Protein AF-A0AAE3QM53-F1 (afdb_monomer_lite)

Radius of gyration: 13.3 Å; chains: 1; bounding box: 34×22×38 Å

Organism: NCBI:txid3048013

Foldseek 3Di:
DFADPVRVVLVVVVQVPPPPQDADPPPRDSAKDWHRDWDWAFDDDPPDRPPVDTFTWTWMARPPPRDTDTDGCVVSVVDPDD

Structure (mmCIF, N/CA/C/O backbone):
data_AF-A0AAE3QM53-F1
#
_entry.id   AF-A0AAE3QM53-F1
#
loop_
_atom_site.group_PDB
_atom_site.id
_atom_site.type_symbol
_atom_site.label_atom_id
_atom_site.label_alt_id
_atom_site.label_comp_id
_atom_site.label_asym_id
_atom_site.label_entity_id
_atom_site.label_seq_id
_atom_site.pdbx_PDB_ins_code
_atom_site.Cartn_x
_atom_site.Cartn_y
_atom_site.Cartn_z
_atom_site.occupancy
_atom_site.B_iso_or_equiv
_atom_site.auth_seq_id
_atom_site.auth_comp_id
_atom_site.auth_asym_id
_atom_site.auth_atom_id
_atom_site.pdbx_PDB_model_num
ATOM 1 N N . MET A 1 1 ? 10.106 -7.196 2.924 1.00 78.31 1 MET A N 1
ATOM 2 C CA . MET A 1 1 ? 10.264 -6.758 4.334 1.00 78.31 1 MET A CA 1
ATOM 3 C C . MET A 1 1 ? 8.900 -6.795 4.998 1.00 78.31 1 MET A C 1
ATOM 5 O O . MET A 1 1 ? 7.968 -6.295 4.387 1.00 78.31 1 MET A O 1
ATOM 9 N N . THR A 1 2 ? 8.762 -7.378 6.188 1.00 85.00 2 THR A N 1
ATOM 10 C CA . THR A 1 2 ? 7.491 -7.356 6.938 1.00 85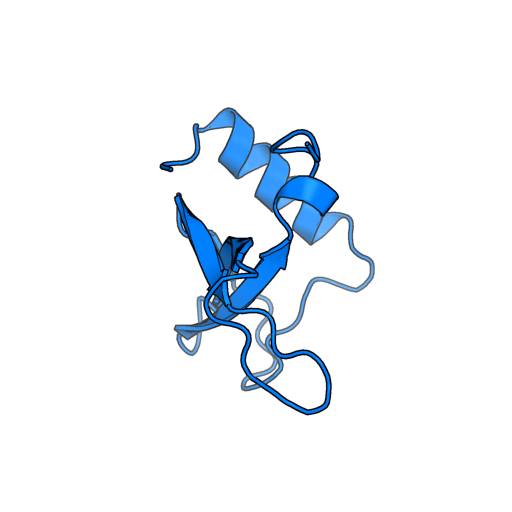.00 2 THR A CA 1
ATOM 11 C C . THR A 1 2 ? 7.303 -5.993 7.602 1.00 85.00 2 THR A C 1
ATOM 13 O O . THR A 1 2 ? 8.270 -5.430 8.111 1.00 85.00 2 THR A O 1
ATOM 16 N N . LEU A 1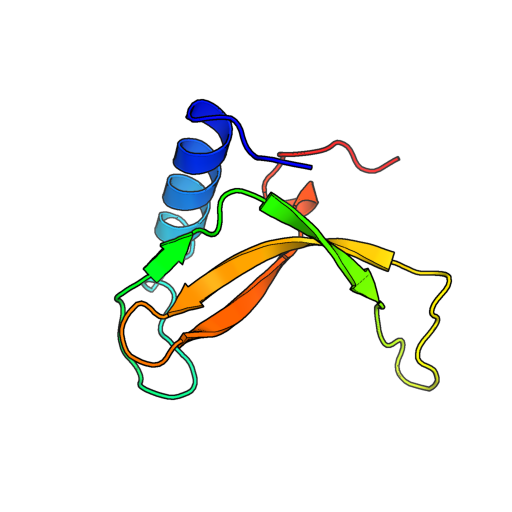 3 ? 6.086 -5.455 7.569 1.00 84.38 3 LEU A N 1
ATOM 17 C CA . LEU A 1 3 ? 5.738 -4.197 8.222 1.00 84.38 3 LEU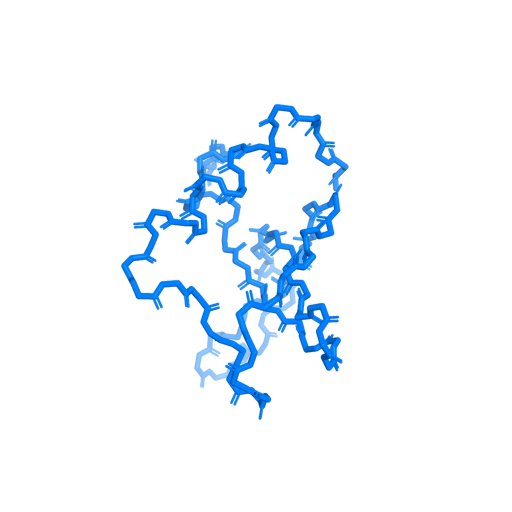 A CA 1
ATOM 18 C C . LEU A 1 3 ? 5.610 -4.403 9.739 1.00 84.38 3 LEU A C 1
ATOM 20 O O . LEU A 1 3 ? 5.074 -5.413 10.193 1.00 84.38 3 LEU A O 1
ATOM 24 N N . SER A 1 4 ? 6.081 -3.438 10.530 1.00 88.12 4 SER A N 1
ATOM 25 C CA . SER A 1 4 ? 5.720 -3.356 11.950 1.00 88.12 4 SER A CA 1
ATOM 26 C C . SER A 1 4 ? 4.260 -2.915 12.112 1.00 88.12 4 SER A C 1
ATOM 28 O O . SER A 1 4 ? 3.665 -2.358 11.188 1.00 88.12 4 SER A O 1
ATOM 30 N N . LYS A 1 5 ? 3.684 -3.089 13.307 1.00 86.19 5 LYS A N 1
ATOM 31 C CA . LYS A 1 5 ? 2.319 -2.612 13.601 1.00 86.19 5 LYS A CA 1
ATOM 32 C C . LYS A 1 5 ? 2.178 -1.101 13.400 1.00 86.19 5 LYS A C 1
ATOM 34 O O . LYS A 1 5 ? 1.158 -0.628 12.907 1.00 86.19 5 LYS A O 1
ATOM 39 N N . GLU A 1 6 ? 3.206 -0.338 13.753 1.00 88.12 6 GLU A N 1
ATOM 40 C CA . GLU A 1 6 ? 3.264 1.111 13.556 1.00 88.12 6 GLU A CA 1
ATOM 41 C C . GLU A 1 6 ? 3.277 1.459 12.067 1.00 88.12 6 GLU A C 1
ATOM 43 O O . GLU A 1 6 ? 2.536 2.340 11.631 1.00 88.12 6 GLU A O 1
ATOM 48 N N . GLN A 1 7 ? 4.060 0.727 11.270 1.00 87.69 7 GLN A N 1
ATOM 49 C CA . GLN A 1 7 ? 4.102 0.909 9.821 1.00 87.69 7 GLN A CA 1
ATOM 50 C C . GLN A 1 7 ? 2.775 0.515 9.156 1.00 87.69 7 GLN A C 1
ATOM 52 O O . GLN A 1 7 ? 2.321 1.207 8.248 1.00 87.69 7 GLN A O 1
ATOM 57 N N . GLU A 1 8 ? 2.108 -0.544 9.620 1.00 86.94 8 GLU A N 1
ATOM 58 C CA . GLU A 1 8 ? 0.766 -0.911 9.153 1.00 86.94 8 GLU A CA 1
ATOM 59 C C . GLU A 1 8 ? -0.263 0.184 9.454 1.00 86.94 8 GLU A C 1
ATOM 61 O O . GLU A 1 8 ? -1.078 0.519 8.590 1.00 86.94 8 GLU A O 1
ATOM 66 N N . MET A 1 9 ? -0.221 0.777 10.652 1.00 87.69 9 MET A N 1
ATOM 67 C CA . MET A 1 9 ? -1.069 1.922 10.992 1.00 87.69 9 MET A CA 1
ATOM 68 C C . MET A 1 9 ? -0.760 3.127 10.102 1.00 87.69 9 MET A C 1
ATOM 70 O O . MET A 1 9 ? -1.687 3.724 9.562 1.00 87.69 9 MET A O 1
ATOM 74 N N . GLN A 1 10 ? 0.518 3.437 9.869 1.00 89.06 10 GLN A N 1
ATOM 75 C CA . GLN A 1 10 ? 0.931 4.510 8.963 1.00 89.06 10 GLN A CA 1
ATOM 76 C C . GLN A 1 10 ? 0.415 4.284 7.537 1.00 89.06 10 GLN A C 1
ATOM 78 O O . GLN A 1 10 ? -0.083 5.220 6.914 1.00 89.06 10 GLN A O 1
ATOM 83 N N . VAL A 1 11 ? 0.483 3.051 7.024 1.00 87.44 11 VAL A N 1
ATOM 84 C CA . VAL A 1 11 ? -0.080 2.694 5.714 1.00 87.44 11 VAL A CA 1
ATOM 85 C C . VAL A 1 11 ? -1.584 2.932 5.689 1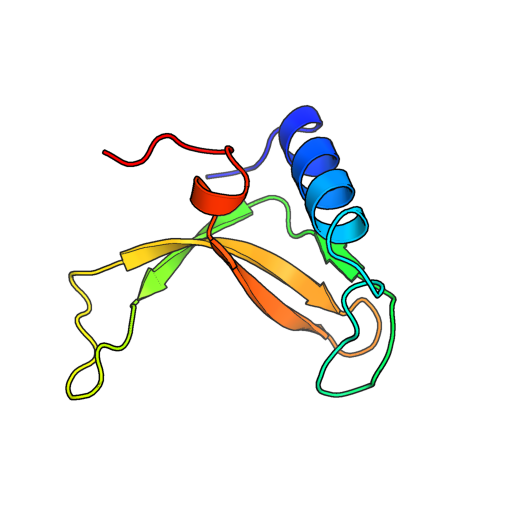.00 87.44 11 VAL A C 1
ATOM 87 O O . VAL A 1 11 ? -2.075 3.576 4.763 1.00 87.44 11 VAL A O 1
ATOM 90 N N . ARG A 1 12 ? -2.319 2.447 6.698 1.00 85.44 12 ARG A N 1
ATOM 91 C CA . ARG A 1 12 ? -3.774 2.642 6.796 1.00 85.44 12 ARG A CA 1
ATOM 92 C C . ARG A 1 12 ? -4.124 4.128 6.816 1.00 85.44 12 ARG A C 1
ATOM 94 O O . ARG A 1 12 ? -4.890 4.574 5.969 1.00 85.44 12 ARG A O 1
ATOM 101 N N . SER A 1 13 ? -3.469 4.911 7.673 1.00 87.56 13 SER A N 1
ATOM 102 C CA . SER A 1 13 ? -3.659 6.363 7.735 1.00 87.56 13 SER A CA 1
ATOM 103 C C . SER A 1 13 ? -3.303 7.063 6.423 1.00 87.56 13 SER A C 1
ATOM 105 O O . SER A 1 13 ? -4.013 7.975 6.006 1.00 87.56 13 SER A O 1
ATOM 107 N N . TRP A 1 14 ? -2.239 6.640 5.732 1.00 87.88 14 TRP A N 1
ATOM 108 C CA . TRP A 1 14 ? -1.885 7.195 4.426 1.00 87.88 14 TRP A CA 1
ATOM 109 C C . TRP A 1 14 ? -2.968 6.903 3.385 1.00 87.88 14 TRP A C 1
ATOM 111 O O . TRP A 1 14 ? -3.345 7.815 2.651 1.00 87.88 14 TRP A O 1
ATOM 121 N N . ILE A 1 15 ? -3.493 5.673 3.334 1.00 83.25 15 ILE A N 1
ATOM 122 C CA . ILE A 1 15 ? -4.566 5.276 2.406 1.00 83.25 15 ILE A CA 1
ATOM 123 C C . ILE A 1 15 ? -5.826 6.099 2.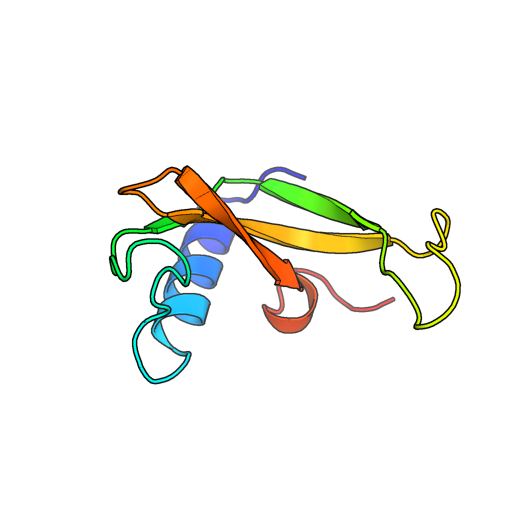676 1.00 83.25 15 ILE A C 1
ATOM 125 O O . ILE A 1 15 ? -6.400 6.646 1.735 1.00 83.25 15 ILE A O 1
ATOM 129 N N . ASP A 1 16 ? -6.206 6.235 3.945 1.00 82.94 16 ASP A N 1
ATOM 130 C CA . ASP A 1 16 ? -7.375 7.011 4.365 1.00 82.94 16 ASP A CA 1
ATOM 131 C C . ASP A 1 16 ? -7.207 8.510 4.064 1.00 82.94 16 ASP A C 1
ATOM 133 O O . ASP A 1 16 ? -8.178 9.190 3.732 1.00 82.94 16 ASP A O 1
ATOM 137 N N . SER A 1 17 ? -5.970 9.025 4.112 1.00 85.25 17 SER A N 1
ATOM 138 C CA . SER A 1 17 ? -5.662 10.429 3.804 1.00 85.25 17 SER A CA 1
ATOM 139 C C . SER A 1 17 ? -5.787 10.786 2.320 1.00 85.25 17 SER A C 1
ATOM 141 O O . SER A 1 17 ? -5.931 11.962 1.977 1.00 85.25 17 SER A O 1
ATOM 143 N N . LYS A 1 18 ? -5.708 9.806 1.409 1.00 80.75 18 LYS A N 1
ATOM 144 C CA . LYS A 1 18 ? -5.909 10.058 -0.021 1.00 80.75 18 LYS A CA 1
ATOM 145 C C . LYS A 1 18 ? -7.405 10.256 -0.263 1.00 80.75 18 LYS A C 1
ATOM 147 O O . LYS A 1 18 ? -8.204 9.333 -0.119 1.00 80.75 18 LYS A O 1
ATOM 152 N N . THR A 1 19 ? -7.770 11.499 -0.584 1.00 52.03 19 THR A N 1
ATOM 153 C CA . THR A 1 19 ? -9.144 11.970 -0.795 1.00 52.03 19 THR A CA 1
ATOM 154 C C . THR A 1 19 ? -9.981 10.977 -1.607 1.00 52.03 19 THR A C 1
ATOM 156 O O . THR A 1 19 ? -9.556 10.486 -2.649 1.00 52.03 19 THR A O 1
ATOM 159 N N . GLY A 1 20 ? -11.198 10.692 -1.131 1.00 59.53 20 GLY A N 1
ATOM 160 C CA . GLY A 1 20 ? -12.171 9.858 -1.842 1.00 59.53 20 GLY A CA 1
ATOM 161 C C . GLY A 1 20 ? -12.222 8.382 -1.446 1.00 59.53 20 GLY A C 1
ATOM 162 O O . GLY A 1 20 ? -13.008 7.662 -2.054 1.00 59.53 20 GLY A O 1
ATOM 163 N N . SER A 1 21 ? -11.492 7.934 -0.411 1.00 65.12 21 SER A N 1
ATOM 164 C CA . SER A 1 21 ? -11.447 6.538 0.075 1.00 65.12 21 SER A CA 1
ATOM 165 C C . SER A 1 21 ? -11.132 5.560 -1.058 1.00 65.12 21 SER A C 1
ATOM 167 O O . SER A 1 21 ? -12.028 5.173 -1.809 1.00 65.12 21 SER A O 1
ATOM 169 N N . LEU A 1 22 ? -9.854 5.187 -1.195 1.00 74.75 22 LEU A N 1
ATOM 170 C CA . LEU A 1 22 ? -9.346 4.294 -2.240 1.00 74.75 22 LEU A CA 1
ATOM 171 C C . LEU A 1 22 ? -10.384 3.220 -2.607 1.00 74.75 22 LEU A C 1
ATOM 173 O O . LEU A 1 22 ? -10.670 2.309 -1.835 1.00 74.75 22 LEU A O 1
ATOM 177 N N . THR A 1 23 ? -11.002 3.339 -3.775 1.00 85.81 23 THR A N 1
ATOM 178 C CA . THR A 1 23 ? -12.068 2.428 -4.196 1.00 85.81 23 THR A CA 1
ATOM 179 C C . THR A 1 23 ? -11.458 1.339 -5.067 1.00 85.81 23 THR A C 1
ATOM 181 O O . THR A 1 23 ? -10.530 1.594 -5.828 1.00 85.81 23 THR A O 1
ATOM 184 N N . CYS A 1 24 ? -11.895 0.087 -4.898 1.00 86.12 24 CYS A N 1
ATOM 185 C CA . CYS A 1 24 ? -11.379 -0.997 -5.729 1.00 86.12 24 CYS A CA 1
ATOM 186 C C . CYS A 1 24 ? -11.757 -0.731 -7.196 1.00 86.12 24 CYS A C 1
ATOM 188 O O . CYS A 1 24 ? -12.948 -0.604 -7.471 1.00 86.12 24 CYS A O 1
ATOM 190 N N . PRO A 1 25 ? -10.802 -0.694 -8.141 1.00 87.75 25 PRO A N 1
ATOM 191 C CA . PRO A 1 25 ? -11.117 -0.409 -9.541 1.00 87.75 25 PRO A CA 1
ATOM 192 C C . PRO A 1 25 ? -11.920 -1.531 -10.214 1.00 87.75 25 PRO A C 1
ATOM 194 O O . PRO A 1 25 ? -12.548 -1.295 -11.237 1.00 87.75 25 PRO A O 1
ATOM 197 N N . VAL A 1 26 ? -11.922 -2.740 -9.637 1.00 91.88 26 VAL A N 1
ATOM 198 C CA . VAL A 1 26 ? -12.629 -3.906 -10.187 1.00 91.88 26 VAL A CA 1
ATOM 199 C C . VAL A 1 26 ? -14.058 -4.014 -9.658 1.00 91.88 26 VAL A C 1
ATOM 201 O O . VAL A 1 26 ? -14.999 -4.076 -10.437 1.00 91.88 26 VAL A O 1
ATOM 204 N N . CYS A 1 27 ? -14.241 -4.037 -8.333 1.00 91.44 27 CYS A N 1
ATOM 205 C CA . CYS A 1 27 ? -15.555 -4.287 -7.718 1.00 91.44 27 CYS A CA 1
ATOM 206 C C . CYS A 1 27 ? -16.166 -3.071 -7.009 1.00 91.44 27 CYS A C 1
ATOM 208 O O . CYS A 1 27 ? -17.193 -3.204 -6.352 1.00 91.44 27 CYS A O 1
ATOM 210 N N . GLN A 1 28 ? -15.502 -1.913 -7.057 1.00 89.50 28 GLN A N 1
ATOM 211 C CA . GLN A 1 28 ? -15.927 -0.662 -6.413 1.00 89.50 28 GLN A CA 1
ATOM 212 C C . GLN A 1 28 ? -16.113 -0.726 -4.884 1.00 89.50 28 GLN A C 1
ATOM 214 O O . GLN A 1 28 ? -16.548 0.235 -4.255 1.00 89.50 28 GLN A O 1
ATOM 219 N N . SER A 1 29 ? -15.708 -1.824 -4.243 1.00 88.31 29 SER A N 1
ATOM 220 C CA . SER A 1 29 ? -15.713 -1.924 -2.787 1.00 88.31 29 SER A CA 1
ATOM 221 C C . SER A 1 29 ? -14.632 -1.044 -2.151 1.00 88.31 29 SER A C 1
ATOM 223 O O . SER A 1 29 ? -13.490 -0.947 -2.630 1.00 88.31 29 SER A O 1
ATOM 225 N N . LYS A 1 30 ? -14.987 -0.452 -1.009 1.00 84.75 30 LYS A N 1
ATOM 226 C CA . LYS A 1 30 ? -14.081 0.291 -0.124 1.00 84.75 30 LYS A CA 1
ATOM 227 C C . LYS A 1 30 ? -13.386 -0.603 0.906 1.00 84.75 30 LYS A C 1
ATOM 229 O O . LYS A 1 30 ? -12.480 -0.135 1.578 1.00 84.75 30 LYS A O 1
ATOM 234 N N . SER A 1 31 ? -13.759 -1.883 1.002 1.00 82.19 31 SER A N 1
ATOM 235 C CA . SER A 1 31 ? -13.097 -2.836 1.899 1.00 82.19 31 SER A CA 1
ATOM 236 C C . SER A 1 31 ? -11.655 -3.087 1.451 1.00 82.19 31 SER A C 1
ATOM 238 O O . SER A 1 31 ? -11.420 -3.441 0.285 1.00 82.19 31 SER A O 1
ATOM 240 N N . LYS A 1 32 ? -10.699 -2.900 2.370 1.00 79.12 32 LYS A N 1
ATOM 241 C CA . LYS A 1 32 ? -9.256 -3.073 2.150 1.00 79.12 32 LYS A CA 1
ATOM 242 C C . LYS A 1 32 ? -8.637 -3.971 3.211 1.00 79.12 32 LYS A C 1
ATOM 244 O O . LYS A 1 32 ? -8.924 -3.829 4.397 1.00 79.12 32 LYS A O 1
ATOM 249 N N . SER A 1 33 ? -7.727 -4.822 2.762 1.00 80.38 33 SER A N 1
ATOM 250 C CA . SER A 1 33 ? -6.733 -5.497 3.581 1.00 80.38 33 SER A CA 1
ATOM 251 C C . SER A 1 33 ? -5.367 -4.928 3.213 1.00 80.38 33 SER A C 1
ATOM 253 O O . SER A 1 33 ? -5.035 -4.826 2.033 1.00 80.38 33 SER A O 1
ATOM 255 N N . VAL A 1 34 ? -4.598 -4.502 4.210 1.00 75.94 34 VAL A N 1
ATOM 256 C CA . VAL A 1 34 ? -3.187 -4.165 4.010 1.00 75.94 34 VAL A CA 1
ATOM 257 C C . VAL A 1 34 ? -2.421 -5.451 4.251 1.00 75.94 34 VAL A C 1
ATOM 259 O O . VAL A 1 34 ? -2.472 -5.981 5.359 1.00 75.94 34 VAL A O 1
ATOM 262 N N . GLU A 1 35 ? -1.744 -5.955 3.225 1.00 71.50 35 GLU A N 1
ATOM 263 C CA . GLU A 1 35 ? -0.824 -7.068 3.412 1.00 71.50 35 GLU A CA 1
ATOM 264 C C . GLU A 1 35 ? 0.411 -6.523 4.133 1.00 71.50 35 GLU A C 1
ATOM 266 O O . GLU A 1 35 ? 0.993 -5.520 3.713 1.00 71.50 35 GLU A O 1
ATOM 271 N N . GLY A 1 36 ? 0.794 -7.159 5.240 1.00 69.75 36 GLY A N 1
ATOM 272 C CA . GLY A 1 36 ? 1.847 -6.704 6.154 1.00 69.75 36 GLY A CA 1
ATOM 273 C C . GLY A 1 36 ? 3.268 -6.790 5.585 1.00 69.75 36 GLY A C 1
ATOM 274 O O . GLY A 1 36 ? 4.199 -7.115 6.316 1.00 69.75 36 GLY A O 1
ATOM 275 N N . MET A 1 37 ? 3.475 -6.561 4.285 1.00 79.44 37 MET A N 1
ATOM 276 C CA . MET A 1 37 ? 4.788 -6.641 3.653 1.00 79.44 37 MET A CA 1
ATOM 277 C C . MET A 1 37 ? 5.031 -5.566 2.586 1.00 79.44 37 MET A C 1
ATOM 279 O O . MET A 1 37 ? 4.159 -5.221 1.789 1.00 79.44 37 MET A O 1
ATOM 283 N N . VAL A 1 38 ? 6.277 -5.091 2.539 1.00 79.19 38 VAL A N 1
ATOM 284 C CA . VAL A 1 38 ? 6.856 -4.369 1.404 1.00 79.19 38 VAL A CA 1
ATOM 285 C C . VAL A 1 38 ? 7.459 -5.385 0.437 1.00 79.19 38 VAL A C 1
ATOM 287 O O . VAL A 1 38 ? 8.363 -6.145 0.815 1.00 79.19 38 VAL A O 1
ATOM 290 N N . ALA A 1 39 ? 6.963 -5.372 -0.797 1.00 83.50 39 ALA A N 1
ATOM 291 C CA . ALA A 1 39 ? 7.427 -6.171 -1.923 1.00 83.50 39 ALA A CA 1
ATOM 292 C C . ALA A 1 39 ? 8.198 -5.300 -2.926 1.00 83.50 39 ALA A C 1
ATOM 294 O O . ALA A 1 39 ? 8.025 -4.085 -2.965 1.00 83.50 39 ALA A O 1
ATOM 295 N N . MET A 1 40 ? 9.036 -5.917 -3.754 1.00 82.94 40 MET A N 1
ATOM 296 C CA . MET A 1 40 ? 9.722 -5.240 -4.855 1.00 82.94 40 MET A CA 1
ATOM 297 C C . MET A 1 40 ? 8.957 -5.511 -6.148 1.00 82.94 40 MET A C 1
ATOM 299 O O . MET A 1 40 ? 8.755 -6.669 -6.507 1.00 82.94 40 MET A O 1
ATOM 303 N N . PHE A 1 41 ? 8.487 -4.460 -6.820 1.00 79.38 41 PHE A N 1
ATOM 304 C CA . PHE A 1 41 ? 7.753 -4.573 -8.082 1.00 79.38 41 PHE A CA 1
ATOM 305 C C . PHE A 1 41 ? 8.610 -4.044 -9.234 1.00 79.38 41 PHE A C 1
ATOM 307 O O . PHE A 1 41 ? 9.153 -2.944 -9.110 1.00 79.38 41 PHE A O 1
ATOM 314 N N . PRO A 1 42 ? 8.732 -4.778 -10.353 1.00 76.25 42 PRO A N 1
ATOM 315 C CA . PRO A 1 42 ? 9.416 -4.266 -11.532 1.00 76.25 42 PRO A CA 1
ATOM 316 C C . PRO A 1 42 ? 8.636 -3.076 -12.095 1.00 76.25 42 PRO A C 1
ATOM 318 O O . PRO A 1 42 ? 7.406 -3.113 -12.190 1.00 76.25 42 PRO A O 1
ATOM 321 N N . VAL A 1 43 ? 9.342 -2.012 -12.471 1.00 73.06 43 VAL A N 1
ATOM 322 C CA . VAL A 1 43 ? 8.719 -0.848 -13.103 1.00 73.06 43 VAL A CA 1
ATOM 323 C C . VAL A 1 43 ? 8.822 -1.001 -14.610 1.00 73.06 43 VAL A C 1
ATOM 325 O O . VAL A 1 43 ? 9.907 -1.160 -15.167 1.00 73.06 43 VAL A O 1
ATOM 328 N N . ASN A 1 44 ? 7.680 -0.923 -15.286 1.00 67.62 44 ASN A N 1
ATOM 329 C CA . ASN A 1 44 ? 7.671 -0.814 -16.735 1.00 67.62 44 ASN A CA 1
ATOM 330 C C . ASN A 1 44 ? 7.939 0.650 -17.107 1.00 67.62 44 ASN A C 1
ATOM 332 O O . ASN A 1 44 ? 7.112 1.522 -16.838 1.00 67.62 44 ASN A O 1
ATOM 336 N N . THR A 1 45 ? 9.101 0.927 -17.694 1.00 61.31 45 THR A N 1
ATOM 337 C CA . THR A 1 45 ? 9.300 2.178 -18.437 1.00 61.31 45 THR A CA 1
ATOM 338 C C . THR A 1 45 ? 8.757 1.941 -19.841 1.00 61.31 45 THR A C 1
ATOM 340 O O . THR A 1 45 ? 8.876 0.826 -20.328 1.00 61.31 45 THR A O 1
ATOM 343 N N . GLU A 1 46 ? 8.133 2.940 -20.475 1.00 61.62 46 GLU A N 1
ATOM 344 C CA . GLU A 1 46 ? 7.240 2.852 -21.658 1.00 61.62 46 GLU A CA 1
ATOM 345 C C . GLU A 1 46 ? 7.664 1.957 -22.851 1.00 61.62 46 GLU A C 1
ATOM 347 O O . GLU A 1 46 ? 6.895 1.809 -23.799 1.00 61.62 46 GLU A O 1
ATOM 352 N N . LYS A 1 47 ? 8.859 1.358 -22.858 1.00 57.94 47 LYS A N 1
ATOM 353 C CA . LYS A 1 47 ? 9.348 0.476 -23.921 1.00 57.94 47 LYS A CA 1
ATOM 354 C C . LYS A 1 47 ? 9.979 -0.840 -23.456 1.00 57.94 47 LYS A C 1
ATOM 356 O O . LYS A 1 47 ? 10.185 -1.685 -24.316 1.00 57.94 47 LYS A O 1
ATOM 361 N N . ASN A 1 48 ? 10.265 -1.045 -22.165 1.00 57.91 48 ASN A N 1
ATOM 362 C CA . ASN A 1 48 ? 10.836 -2.293 -21.643 1.00 57.91 48 ASN A CA 1
ATOM 363 C C . ASN A 1 48 ? 10.520 -2.475 -20.148 1.00 57.91 48 ASN A C 1
ATOM 365 O O . ASN A 1 48 ? 10.654 -1.541 -19.350 1.00 57.91 48 ASN A O 1
ATOM 369 N N . VAL A 1 49 ? 10.195 -3.714 -19.761 1.00 62.28 49 VAL A N 1
ATOM 370 C CA . VAL A 1 49 ? 10.218 -4.128 -18.352 1.00 62.28 49 VAL A CA 1
ATOM 371 C C . VAL A 1 49 ? 11.681 -4.209 -17.939 1.00 62.28 49 VAL A C 1
ATOM 373 O O . VAL A 1 49 ? 12.366 -5.187 -18.243 1.00 62.28 49 VAL A O 1
ATOM 376 N N . ASP A 1 50 ? 12.176 -3.170 -17.274 1.00 63.69 50 ASP A N 1
ATOM 377 C CA . ASP A 1 50 ? 13.503 -3.220 -16.680 1.00 63.69 50 ASP A CA 1
ATOM 378 C C . ASP A 1 50 ? 13.410 -3.995 -15.365 1.00 63.69 50 ASP A C 1
ATOM 380 O O . ASP A 1 50 ? 13.024 -3.464 -14.324 1.00 63.69 50 ASP A O 1
ATOM 384 N N . MET A 1 51 ? 13.746 -5.286 -15.416 1.00 65.81 51 MET A N 1
ATOM 385 C CA . MET A 1 51 ? 13.778 -6.136 -14.222 1.00 65.81 51 MET A CA 1
ATOM 386 C C . MET A 1 51 ? 14.843 -5.695 -13.205 1.00 65.81 51 MET A C 1
ATOM 388 O O . MET A 1 51 ? 14.764 -6.108 -12.044 1.00 65.81 51 MET A O 1
ATOM 392 N N . ASN A 1 52 ? 15.797 -4.846 -13.610 1.00 66.94 52 ASN A N 1
ATOM 393 C CA . ASN A 1 52 ? 16.794 -4.255 -12.720 1.00 66.94 52 ASN A CA 1
ATOM 394 C C . ASN A 1 52 ? 16.257 -3.013 -12.000 1.00 66.94 52 ASN A C 1
ATOM 396 O O . ASN A 1 52 ? 16.790 -2.641 -10.956 1.00 66.94 52 ASN A O 1
ATOM 400 N N . PHE A 1 53 ? 15.193 -2.387 -12.513 1.00 72.31 53 PHE A N 1
ATOM 401 C CA . PHE A 1 53 ? 14.559 -1.242 -11.874 1.00 72.31 53 PHE A CA 1
ATOM 402 C C . PHE A 1 53 ? 13.312 -1.686 -11.110 1.00 72.31 53 PHE A C 1
ATOM 404 O O . PHE A 1 53 ? 12.186 -1.710 -11.614 1.00 72.31 53 PHE A O 1
ATOM 411 N N . GLN A 1 54 ? 13.532 -2.065 -9.855 1.00 79.38 54 GLN A N 1
ATOM 412 C CA . GLN A 1 54 ? 12.473 -2.484 -8.949 1.00 79.38 54 GLN A CA 1
ATOM 413 C C . GLN A 1 54 ? 12.135 -1.361 -7.979 1.00 79.38 54 GLN A C 1
ATOM 415 O O . GLN A 1 54 ? 13.018 -0.758 -7.371 1.00 79.38 54 GLN A O 1
ATOM 420 N N . MET A 1 55 ? 10.842 -1.102 -7.803 1.00 83.75 55 MET A N 1
ATOM 421 C CA . MET A 1 55 ? 10.365 -0.159 -6.807 1.00 83.75 55 MET A CA 1
ATOM 422 C C . MET A 1 55 ? 9.789 -0.896 -5.591 1.00 83.75 55 MET A C 1
ATOM 424 O O . MET A 1 55 ? 8.975 -1.810 -5.745 1.00 83.75 55 MET A O 1
ATOM 428 N N . PRO A 1 56 ? 10.157 -0.486 -4.372 1.00 88.38 56 PRO A N 1
ATOM 429 C CA . PRO A 1 56 ? 9.538 -0.987 -3.155 1.00 88.38 56 PRO A CA 1
ATOM 430 C C . PRO A 1 56 ? 8.092 -0.492 -3.048 1.00 88.38 56 PRO A C 1
ATOM 432 O O . PRO A 1 56 ? 7.811 0.715 -3.091 1.00 88.38 56 PRO A O 1
ATOM 435 N N . VAL A 1 57 ? 7.170 -1.435 -2.887 1.00 89.25 57 VAL A N 1
ATOM 436 C CA . VAL A 1 57 ? 5.733 -1.191 -2.794 1.00 89.25 57 VAL A CA 1
ATOM 437 C C . VAL A 1 57 ? 5.111 -1.877 -1.588 1.00 89.25 57 VAL A C 1
ATOM 439 O O . VAL A 1 57 ? 5.522 -2.960 -1.191 1.00 89.25 57 VAL A O 1
ATOM 442 N N . VAL A 1 58 ? 4.073 -1.261 -1.039 1.00 89.94 58 VAL A N 1
ATOM 443 C CA . VAL A 1 58 ? 3.131 -1.891 -0.118 1.00 89.94 58 VAL A CA 1
ATOM 444 C C . VAL A 1 58 ? 1.970 -2.457 -0.921 1.00 89.94 58 VAL A C 1
ATOM 446 O O . VAL A 1 58 ? 1.425 -1.785 -1.801 1.00 89.94 58 VAL A O 1
ATOM 449 N N . ILE A 1 59 ? 1.591 -3.691 -0.604 1.00 88.62 59 ILE A N 1
ATOM 450 C CA . ILE A 1 59 ? 0.488 -4.393 -1.249 1.00 88.62 59 ILE A CA 1
ATOM 451 C C . ILE A 1 59 ? -0.793 -4.180 -0.450 1.00 88.62 59 ILE A C 1
ATOM 453 O O . ILE A 1 59 ? -0.890 -4.540 0.720 1.00 88.62 59 ILE A O 1
ATOM 457 N N . VAL A 1 60 ? -1.796 -3.597 -1.102 1.00 86.81 60 VAL A N 1
ATOM 458 C CA . VAL A 1 60 ? -3.133 -3.429 -0.530 1.00 86.81 60 VAL A CA 1
ATOM 459 C C . VAL A 1 60 ? -4.106 -4.261 -1.346 1.00 86.81 60 VAL A C 1
ATOM 461 O O . VAL A 1 60 ? -4.316 -4.000 -2.530 1.00 86.81 60 VAL A O 1
ATOM 464 N N . ALA A 1 61 ? -4.726 -5.248 -0.718 1.00 88.06 61 ALA A N 1
ATOM 465 C CA . ALA A 1 61 ? -5.747 -6.073 -1.337 1.00 88.06 61 ALA A CA 1
ATOM 466 C C . ALA A 1 61 ? -7.144 -5.490 -1.088 1.00 88.06 61 ALA A C 1
ATOM 468 O O . ALA A 1 61 ? -7.450 -4.926 -0.035 1.00 88.06 61 ALA A O 1
ATOM 469 N N . CYS A 1 62 ? -8.042 -5.631 -2.057 1.00 87.94 62 CYS A N 1
ATOM 470 C CA . CYS A 1 62 ? -9.458 -5.409 -1.814 1.00 87.94 62 CYS A CA 1
ATOM 471 C C . CYS A 1 62 ? -10.016 -6.557 -0.965 1.00 87.94 62 CYS A C 1
ATOM 473 O O . CYS A 1 62 ? -10.005 -7.701 -1.407 1.00 87.94 62 CYS A O 1
ATOM 475 N N . GLY A 1 63 ? -10.594 -6.243 0.195 1.00 86.56 63 GLY A N 1
ATOM 476 C CA . GLY A 1 63 ? -11.188 -7.247 1.084 1.00 86.56 63 GLY A CA 1
ATOM 477 C C . GLY A 1 63 ? -12.465 -7.904 0.543 1.00 86.56 63 GLY A C 1
ATOM 478 O O . GLY A 1 63 ? -12.984 -8.809 1.179 1.00 86.56 63 GLY A O 1
ATOM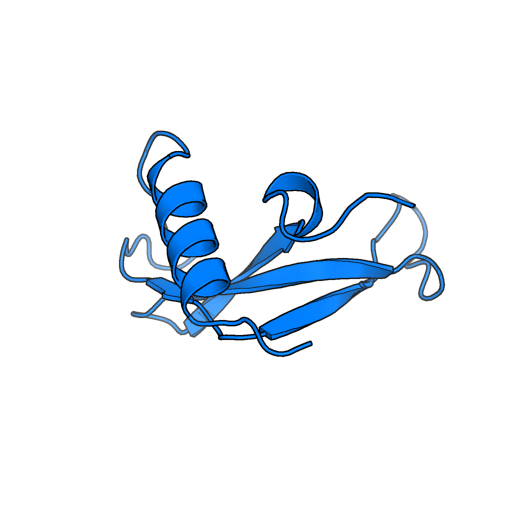 479 N N . ASN A 1 64 ? -12.985 -7.450 -0.606 1.00 90.25 64 ASN A N 1
ATOM 480 C CA . ASN A 1 64 ? -14.161 -8.039 -1.258 1.00 90.25 64 ASN A CA 1
ATOM 481 C C . ASN A 1 64 ? -13.802 -8.992 -2.410 1.00 90.25 64 ASN A C 1
ATOM 483 O O . ASN A 1 64 ? -14.321 -10.096 -2.473 1.00 90.25 64 ASN A O 1
ATOM 487 N N . CYS A 1 65 ? -12.935 -8.568 -3.338 1.00 90.19 65 CYS A N 1
ATOM 488 C CA . CYS A 1 65 ? -12.624 -9.340 -4.554 1.00 90.19 65 CYS A CA 1
ATOM 489 C C . CYS A 1 65 ? -11.157 -9.785 -4.668 1.00 90.19 65 CYS A C 1
ATOM 491 O O . CYS A 1 65 ? -10.779 -10.366 -5.678 1.00 90.19 65 CYS A O 1
ATOM 493 N N . GLY A 1 66 ? -10.309 -9.461 -3.686 1.00 88.88 66 GLY A N 1
ATOM 494 C CA . GLY A 1 66 ? -8.890 -9.830 -3.687 1.00 88.88 66 GLY A CA 1
ATOM 495 C C . GLY A 1 66 ? -8.001 -9.027 -4.642 1.00 88.88 66 GLY A C 1
ATOM 496 O O . GLY A 1 66 ? -6.802 -9.272 -4.691 1.00 88.88 66 GLY A O 1
ATOM 497 N N . TYR A 1 67 ? -8.541 -8.052 -5.385 1.00 89.88 67 TYR A N 1
ATOM 498 C CA . TYR A 1 67 ? -7.741 -7.229 -6.298 1.00 89.88 67 TYR A CA 1
ATOM 499 C C . TYR A 1 67 ? -6.601 -6.501 -5.571 1.00 89.88 67 TYR A C 1
ATOM 501 O O . TYR A 1 67 ? -6.846 -5.795 -4.589 1.00 89.88 67 TYR A O 1
ATOM 509 N N . ILE A 1 68 ? -5.380 -6.640 -6.089 1.00 88.25 68 ILE A N 1
ATOM 510 C CA . ILE A 1 68 ? -4.156 -6.087 -5.508 1.00 88.25 68 ILE A CA 1
ATOM 511 C C . ILE A 1 68 ? -3.856 -4.704 -6.094 1.00 88.25 68 ILE A C 1
ATOM 513 O O . ILE A 1 68 ? -3.822 -4.510 -7.306 1.00 88.25 68 ILE A O 1
ATOM 517 N N . MET A 1 69 ? -3.589 -3.745 -5.213 1.00 87.31 69 MET A N 1
ATOM 518 C CA . MET A 1 69 ? -3.156 -2.391 -5.541 1.00 87.31 69 MET A CA 1
ATOM 519 C C . MET A 1 69 ? -1.760 -2.165 -4.941 1.00 87.31 69 MET A C 1
ATOM 521 O O . MET A 1 69 ? -1.644 -2.048 -3.717 1.00 87.31 69 MET A O 1
ATOM 525 N N . PRO A 1 70 ? -0.697 -2.131 -5.764 1.00 87.81 70 PRO A N 1
ATOM 526 C CA . PRO A 1 70 ? 0.642 -1.802 -5.296 1.00 87.81 70 PRO A CA 1
ATOM 527 C C . PRO A 1 70 ? 0.795 -0.285 -5.122 1.00 87.81 70 PRO A C 1
ATOM 529 O O . PRO A 1 70 ? 0.489 0.492 -6.027 1.00 87.81 70 PRO A O 1
ATOM 532 N N . PHE A 1 71 ? 1.311 0.146 -3.972 1.00 88.12 71 PHE A N 1
ATOM 533 C CA . PHE A 1 71 ? 1.600 1.552 -3.681 1.00 88.12 71 PHE A CA 1
ATOM 534 C C . PHE A 1 71 ? 3.063 1.757 -3.330 1.00 88.12 71 PHE A C 1
ATOM 536 O O . PHE A 1 71 ? 3.622 0.993 -2.561 1.00 88.12 71 PHE A O 1
ATOM 543 N N . SER A 1 72 ? 3.683 2.825 -3.828 1.00 88.12 72 SER A N 1
ATOM 544 C CA . SER A 1 72 ? 5.083 3.137 -3.521 1.00 88.12 72 SER A CA 1
ATOM 545 C C . SER A 1 72 ? 5.322 3.333 -2.015 1.00 88.12 72 SER A C 1
ATOM 547 O O . SER A 1 72 ? 4.795 4.271 -1.414 1.00 88.12 72 SER A O 1
ATOM 549 N N . ALA A 1 73 ? 6.190 2.502 -1.430 1.00 89.69 73 ALA A N 1
ATOM 550 C CA . ALA A 1 73 ? 6.552 2.577 -0.014 1.00 89.69 73 ALA A CA 1
ATOM 551 C C . ALA A 1 73 ? 7.305 3.878 0.324 1.00 89.69 73 ALA A C 1
ATOM 553 O O . ALA A 1 73 ? 7.110 4.458 1.393 1.00 89.69 73 ALA A O 1
ATOM 554 N N . SER A 1 74 ? 8.106 4.400 -0.612 1.00 88.38 74 SER A N 1
ATOM 555 C CA . SER A 1 74 ? 8.804 5.681 -0.435 1.00 88.38 74 SER A CA 1
ATOM 556 C C . SER A 1 74 ? 7.847 6.876 -0.443 1.00 88.38 74 SER A C 1
ATOM 558 O O . SER A 1 74 ? 8.021 7.813 0.331 1.00 88.38 74 SER A O 1
ATOM 560 N N . LYS A 1 75 ? 6.766 6.839 -1.236 1.00 86.94 75 LYS A N 1
ATOM 561 C CA . LYS A 1 75 ? 5.702 7.866 -1.192 1.00 86.94 75 LYS A CA 1
ATOM 562 C C . LYS A 1 75 ? 4.847 7.806 0.080 1.00 86.94 75 LYS A C 1
ATOM 564 O O . LYS A 1 75 ? 4.150 8.776 0.380 1.00 86.94 75 LYS A O 1
ATOM 569 N N . MET A 1 76 ? 4.898 6.692 0.807 1.00 87.62 76 MET A N 1
ATOM 570 C CA . MET A 1 76 ? 4.301 6.531 2.136 1.00 87.62 76 MET A CA 1
ATOM 571 C C . MET A 1 76 ? 5.245 6.952 3.270 1.00 87.62 76 MET A C 1
ATOM 573 O O . MET A 1 76 ? 4.812 7.004 4.418 1.00 87.62 76 MET A O 1
ATOM 577 N N . GLY A 1 77 ? 6.514 7.256 2.971 1.00 87.69 77 GLY A N 1
ATOM 578 C CA . GLY A 1 77 ? 7.525 7.578 3.979 1.00 87.69 77 GLY A CA 1
ATOM 579 C C . GLY A 1 77 ? 7.969 6.375 4.817 1.00 87.69 77 GLY A C 1
ATOM 580 O O . GLY A 1 77 ? 8.481 6.567 5.912 1.00 87.69 77 GLY A O 1
ATOM 581 N N . LEU A 1 78 ? 7.753 5.144 4.337 1.00 86.06 78 LEU A N 1
ATOM 582 C CA . LEU A 1 78 ? 8.174 3.920 5.040 1.00 86.06 78 LEU A CA 1
ATOM 583 C C . LEU A 1 78 ? 9.661 3.611 4.864 1.00 86.06 78 LEU A C 1
ATOM 585 O O . LEU A 1 78 ? 10.230 2.834 5.624 1.00 86.06 78 LEU A O 1
ATOM 589 N N . ILE A 1 79 ? 10.258 4.188 3.828 1.00 83.88 79 ILE A N 1
ATOM 590 C CA . ILE A 1 79 ? 11.656 4.035 3.450 1.00 83.88 79 ILE A CA 1
ATOM 591 C C . ILE A 1 79 ? 12.136 5.366 2.869 1.00 83.88 79 ILE A C 1
ATOM 593 O O . ILE A 1 79 ? 11.376 6.077 2.199 1.00 83.88 79 ILE A O 1
ATOM 597 N N . THR A 1 80 ? 13.396 5.701 3.107 1.00 67.00 80 THR A N 1
ATOM 598 C CA . THR A 1 80 ? 14.079 6.788 2.408 1.00 67.00 80 THR A CA 1
ATOM 599 C C . THR A 1 80 ? 14.363 6.367 0.966 1.00 67.00 80 THR A C 1
ATOM 601 O O . THR A 1 80 ? 14.656 5.204 0.697 1.00 67.00 80 THR A O 1
ATOM 604 N N . LYS A 1 81 ? 14.200 7.296 0.015 1.00 54.84 81 LYS A N 1
ATOM 605 C CA . LYS A 1 81 ? 14.774 7.118 -1.323 1.00 54.84 81 LYS A CA 1
ATOM 606 C C . LYS A 1 81 ? 16.287 7.222 -1.158 1.00 54.84 81 LYS A C 1
ATOM 608 O O . LYS A 1 81 ? 16.742 8.309 -0.809 1.00 54.84 81 LYS A O 1
ATOM 613 N N . ASP A 1 82 ? 16.997 6.130 -1.389 1.00 48.34 82 ASP A N 1
ATOM 614 C CA . ASP A 1 82 ? 18.413 6.197 -1.752 1.00 48.34 82 ASP A CA 1
ATOM 615 C C . ASP A 1 82 ? 18.542 6.608 -3.228 1.00 48.34 82 ASP A C 1
ATOM 617 O O . ASP A 1 82 ? 17.677 6.183 -4.039 1.00 48.34 82 ASP A O 1
#

pLDDT: mean 80.45, std 10.65, range [48.34, 91.88]

Sequence (82 aa):
MTLSKEQEMQVRSWIDSKTGSLTCPVCQSKSKSVEGMVAMFPVNTEKNVDMNFQMPVVIVACGNCGYIMPFSASKMGLITKD

Secondary structure (DSSP, 8-state):
-BPPHHHHHHHHHHHHHSTT----TTT----EEEEEEEEEEEEEETTEEEEEEEEEEEEEEETTT--EEEEETGGGTSS---